Protein AF-A0A4Y1Z844-F1 (afdb_monomer_lite)

Radius of gyration: 18.93 Å; chains: 1; bounding box: 71×26×39 Å

Structure (mmCIF, N/CA/C/O backbone):
data_AF-A0A4Y1Z844-F1
#
_entry.id   AF-A0A4Y1Z844-F1
#
loop_
_atom_site.group_PDB
_atom_site.id
_atom_site.type_symbol
_atom_site.label_atom_id
_atom_site.label_alt_id
_atom_site.label_comp_id
_atom_site.label_asym_id
_atom_site.label_entity_id
_atom_site.label_seq_id
_atom_site.pdbx_PDB_ins_code
_atom_site.Cartn_x
_atom_site.Cartn_y
_atom_site.Cartn_z
_atom_site.occupancy
_atom_site.B_iso_or_equiv
_atom_site.auth_seq_id
_atom_site.auth_comp_id
_atom_site.auth_asym_id
_atom_site.auth_atom_id
_atom_site.pdbx_PDB_model_num
ATOM 1 N N . MET A 1 1 ? 3.317 -12.625 -13.456 1.00 62.66 1 MET A N 1
ATOM 2 C CA . MET A 1 1 ? 3.208 -11.157 -13.474 1.00 62.66 1 MET A CA 1
ATOM 3 C C . MET A 1 1 ? 4.578 -10.566 -13.720 1.00 62.66 1 MET A C 1
ATOM 5 O O . MET A 1 1 ? 5.515 -10.931 -13.011 1.00 62.66 1 MET A O 1
ATOM 9 N N . GLN A 1 2 ? 4.695 -9.729 -14.746 1.00 80.69 2 GLN A N 1
ATOM 10 C CA . GLN A 1 2 ? 5.895 -8.925 -15.010 1.00 80.69 2 GLN A CA 1
ATOM 11 C C . GLN A 1 2 ? 5.972 -7.759 -14.013 1.00 80.69 2 GLN A C 1
ATOM 13 O O . GLN A 1 2 ? 4.944 -7.346 -13.483 1.00 80.69 2 GLN A O 1
ATOM 18 N N . GLN A 1 3 ? 7.158 -7.201 -13.748 1.00 80.75 3 GLN A N 1
ATOM 19 C CA . GLN A 1 3 ? 7.284 -6.105 -12.771 1.00 80.75 3 GLN A CA 1
ATOM 20 C C . GLN A 1 3 ? 6.468 -4.860 -13.141 1.00 80.75 3 GLN A C 1
ATOM 22 O O . GLN A 1 3 ? 5.859 -4.266 -12.257 1.00 80.75 3 GLN A O 1
ATOM 27 N N . ALA A 1 4 ? 6.364 -4.537 -14.433 1.00 84.19 4 ALA A N 1
ATOM 28 C CA . ALA A 1 4 ? 5.509 -3.451 -14.913 1.00 84.19 4 ALA A CA 1
ATOM 29 C C . ALA A 1 4 ? 4.020 -3.683 -14.585 1.00 84.19 4 ALA A C 1
ATOM 31 O O . ALA A 1 4 ? 3.325 -2.767 -14.162 1.00 84.19 4 ALA A O 1
ATOM 32 N N . GLU A 1 5 ? 3.540 -4.928 -14.693 1.00 86.56 5 GLU A N 1
ATOM 33 C CA . GLU A 1 5 ? 2.156 -5.279 -14.339 1.00 86.56 5 GLU A CA 1
ATOM 34 C C . GLU A 1 5 ? 1.907 -5.126 -12.833 1.00 86.56 5 GLU A C 1
ATOM 36 O O . GLU A 1 5 ? 0.827 -4.702 -12.426 1.00 86.56 5 GLU A O 1
ATOM 41 N N . ILE A 1 6 ? 2.903 -5.456 -12.001 1.00 88.00 6 ILE A N 1
ATOM 42 C CA . ILE A 1 6 ? 2.816 -5.290 -10.544 1.00 88.00 6 ILE A CA 1
ATOM 43 C C . ILE A 1 6 ? 2.766 -3.803 -10.189 1.00 88.00 6 ILE A C 1
ATOM 45 O O . ILE A 1 6 ? 1.938 -3.407 -9.371 1.00 88.00 6 ILE A O 1
ATOM 49 N N . HIS A 1 7 ? 3.617 -2.988 -10.814 1.00 89.81 7 HIS A N 1
ATOM 50 C CA . HIS A 1 7 ? 3.616 -1.541 -10.634 1.00 89.81 7 HIS A CA 1
ATOM 51 C C . HIS A 1 7 ? 2.241 -0.938 -10.966 1.00 89.81 7 HIS A C 1
ATOM 53 O O . HIS A 1 7 ? 1.623 -0.296 -10.115 1.00 89.81 7 HIS A O 1
ATOM 59 N N . ASP A 1 8 ? 1.712 -1.229 -12.158 1.00 89.12 8 ASP A N 1
ATOM 60 C CA . ASP A 1 8 ? 0.412 -0.720 -12.605 1.00 89.12 8 ASP A CA 1
ATOM 61 C C . ASP A 1 8 ? -0.737 -1.187 -11.706 1.00 89.12 8 ASP A C 1
ATOM 63 O O . ASP A 1 8 ? -1.659 -0.421 -11.410 1.00 89.12 8 ASP A O 1
ATOM 67 N N . PHE A 1 9 ? -0.691 -2.445 -11.260 1.00 90.50 9 PHE A N 1
ATOM 68 C CA . PHE A 1 9 ? -1.668 -2.987 -10.324 1.00 90.50 9 PHE A CA 1
ATOM 69 C C . PHE A 1 9 ? -1.650 -2.228 -8.994 1.00 90.50 9 PHE A C 1
ATOM 71 O O . PHE A 1 9 ? -2.702 -1.777 -8.543 1.00 90.50 9 PHE A O 1
ATOM 78 N N . LEU A 1 10 ? -0.472 -2.053 -8.386 1.00 90.31 10 LEU A N 1
ATOM 79 C CA . LEU A 1 10 ? -0.334 -1.355 -7.108 1.00 90.31 10 LEU A CA 1
ATOM 80 C C . LEU A 1 10 ? -0.782 0.101 -7.227 1.00 90.31 10 LEU A C 1
ATOM 82 O O . LEU A 1 10 ? -1.562 0.565 -6.397 1.00 90.31 10 LEU A O 1
ATOM 86 N N . ASN A 1 11 ? -0.369 0.797 -8.286 1.00 90.88 11 ASN A N 1
ATOM 87 C CA . ASN A 1 11 ? -0.744 2.188 -8.516 1.00 90.88 11 ASN A CA 1
ATOM 88 C C . ASN A 1 11 ? -2.277 2.347 -8.618 1.00 90.88 11 ASN A C 1
ATOM 90 O O . ASN A 1 11 ? -2.880 3.150 -7.899 1.00 90.88 11 ASN A O 1
ATOM 94 N N . ARG A 1 12 ? -2.947 1.495 -9.409 1.00 89.75 12 ARG A N 1
ATOM 95 C CA . ARG A 1 12 ? -4.420 1.480 -9.514 1.00 89.75 12 ARG A CA 1
ATOM 96 C C . ARG A 1 12 ? -5.096 1.126 -8.195 1.00 89.75 12 ARG A C 1
ATOM 98 O O . ARG A 1 12 ? -6.081 1.759 -7.822 1.00 89.75 12 ARG A O 1
ATOM 105 N N . PHE A 1 13 ? -4.577 0.126 -7.493 1.00 89.88 13 PHE A N 1
ATOM 106 C CA . PHE A 1 13 ? -5.145 -0.348 -6.241 1.00 89.88 13 PHE A CA 1
ATOM 107 C C . PHE A 1 13 ? -5.114 0.734 -5.156 1.00 89.88 13 PHE A C 1
ATOM 109 O O . PHE A 1 13 ? -6.154 1.036 -4.565 1.00 89.88 13 PHE A O 1
ATOM 116 N N . PHE A 1 14 ? -3.965 1.381 -4.948 1.00 91.06 14 PHE A N 1
ATOM 117 C CA . PHE A 1 14 ? -3.833 2.462 -3.971 1.00 91.06 14 PHE A CA 1
ATOM 118 C C . PHE A 1 14 ? -4.612 3.715 -4.375 1.00 91.06 14 PHE A C 1
ATOM 120 O O . PHE A 1 14 ? -5.279 4.295 -3.520 1.00 91.06 14 PHE A O 1
ATOM 127 N N . SER A 1 15 ? -4.630 4.061 -5.667 1.00 88.94 15 SER A N 1
ATOM 128 C CA . SER A 1 15 ? -5.468 5.153 -6.185 1.00 88.94 15 SER A CA 1
ATOM 129 C C . SER A 1 15 ? -6.958 4.908 -5.921 1.00 88.94 15 SER A C 1
ATOM 131 O O . SER A 1 15 ? -7.674 5.810 -5.498 1.00 88.94 15 SER A O 1
ATOM 133 N N . SER A 1 16 ? -7.436 3.675 -6.131 1.00 88.06 16 SER A N 1
ATOM 134 C CA . SER A 1 16 ? -8.838 3.303 -5.878 1.00 88.06 16 SER A CA 1
ATOM 135 C C . SER A 1 16 ? -9.191 3.199 -4.393 1.00 88.06 16 SER A C 1
ATOM 137 O O . SER A 1 16 ? -10.349 3.364 -4.028 1.00 88.06 16 SER A O 1
ATOM 139 N N . SER A 1 17 ? -8.193 2.947 -3.543 1.00 86.12 17 SER A N 1
ATOM 140 C CA . SER A 1 17 ? -8.343 2.844 -2.086 1.00 86.12 17 SER A CA 1
ATOM 141 C C . SER A 1 17 ? -8.228 4.203 -1.383 1.00 86.12 17 SER A C 1
ATOM 143 O O . SER A 1 17 ? -8.034 4.241 -0.165 1.00 86.12 17 SER A O 1
ATOM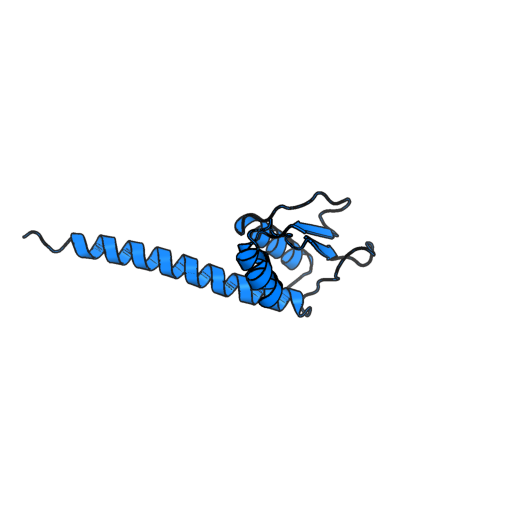 145 N N . GLU A 1 18 ? -8.277 5.302 -2.145 1.00 86.81 18 GLU A N 1
ATOM 146 C CA . GLU A 1 18 ? -8.140 6.682 -1.658 1.00 86.81 18 GLU A CA 1
ATOM 147 C C . GLU A 1 18 ? -6.843 6.911 -0.858 1.00 86.81 18 GLU A C 1
ATOM 149 O O . GLU A 1 18 ? -6.785 7.741 0.047 1.00 86.81 18 GLU A O 1
ATOM 154 N N . CYS A 1 19 ? -5.790 6.148 -1.165 1.00 90.56 19 CYS A N 1
ATOM 155 C CA . CYS A 1 19 ? -4.483 6.334 -0.545 1.00 90.56 19 CYS A CA 1
ATOM 156 C C . CYS A 1 19 ? -3.731 7.486 -1.218 1.00 90.56 19 CYS A C 1
ATOM 158 O O . CYS A 1 19 ? -3.866 7.727 -2.418 1.00 90.56 19 CYS A O 1
ATOM 160 N N . GLU A 1 20 ? -2.905 8.184 -0.444 1.00 91.62 20 GLU A N 1
ATOM 161 C CA . GLU A 1 20 ? -2.136 9.324 -0.937 1.00 91.62 20 GLU A CA 1
ATOM 162 C C . GLU A 1 20 ? -0.831 8.822 -1.572 1.00 91.62 20 GLU A C 1
ATOM 164 O O . GLU A 1 20 ? 0.053 8.298 -0.889 1.00 91.62 20 GLU A O 1
ATOM 169 N N . LEU A 1 21 ? -0.715 8.961 -2.893 1.00 91.56 21 LEU A N 1
ATOM 170 C CA . LEU A 1 21 ? 0.520 8.689 -3.628 1.00 91.56 21 LEU A CA 1
ATOM 171 C C . LEU A 1 21 ? 1.495 9.853 -3.414 1.00 91.56 21 LEU A C 1
ATOM 173 O O . LEU A 1 21 ? 1.188 10.999 -3.742 1.00 91.56 21 LEU A O 1
ATOM 177 N N . LEU A 1 22 ? 2.664 9.563 -2.848 1.00 91.00 22 LEU A N 1
ATOM 178 C CA . LEU A 1 22 ? 3.696 10.558 -2.579 1.00 91.00 22 LEU A CA 1
ATOM 179 C C . LEU A 1 22 ? 4.645 10.679 -3.780 1.00 91.00 22 LEU A C 1
ATOM 181 O O . LEU A 1 22 ? 4.989 9.661 -4.382 1.00 91.00 22 LEU A O 1
ATOM 185 N N . PRO A 1 23 ? 5.122 11.896 -4.104 1.00 86.00 23 PRO A N 1
ATOM 186 C CA . PRO A 1 23 ? 6.051 12.092 -5.207 1.00 86.00 23 PRO A CA 1
ATOM 187 C C . PRO A 1 23 ? 7.381 11.380 -4.934 1.00 86.00 23 PRO A C 1
ATOM 189 O O . PRO A 1 23 ? 7.944 11.469 -3.838 1.00 86.00 23 PRO A O 1
ATOM 192 N N . VAL A 1 24 ? 7.886 10.699 -5.958 1.00 86.38 24 VAL A N 1
ATOM 193 C CA . VAL A 1 24 ? 9.173 9.993 -5.979 1.00 86.38 24 VAL A CA 1
ATOM 194 C C . VAL A 1 24 ? 10.008 10.474 -7.163 1.00 86.38 24 VAL A C 1
ATOM 196 O O . VAL A 1 24 ? 9.476 11.075 -8.095 1.00 86.38 24 VAL A O 1
ATOM 199 N N . ALA A 1 25 ? 11.320 10.237 -7.117 1.00 78.56 25 ALA A N 1
ATOM 200 C CA . ALA A 1 25 ? 12.224 10.646 -8.192 1.00 78.56 25 ALA A CA 1
ATOM 201 C C . ALA A 1 25 ? 11.957 9.880 -9.501 1.00 78.56 25 ALA A C 1
ATOM 203 O O . ALA A 1 25 ? 11.947 10.489 -10.566 1.00 78.56 25 ALA A O 1
ATOM 204 N N . ASP A 1 26 ? 11.680 8.576 -9.401 1.00 82.94 26 ASP A N 1
ATOM 205 C CA . ASP A 1 26 ? 11.451 7.682 -10.537 1.00 82.94 26 ASP A CA 1
ATOM 206 C C . ASP A 1 26 ? 10.200 6.819 -10.294 1.00 82.94 26 ASP A C 1
ATOM 208 O O . ASP A 1 26 ? 10.286 5.748 -9.696 1.00 82.94 26 ASP A O 1
ATOM 212 N N . ASP A 1 27 ? 9.036 7.268 -10.776 1.00 80.38 27 ASP A N 1
ATOM 213 C CA . ASP A 1 27 ? 7.739 6.579 -10.595 1.00 80.38 27 ASP A CA 1
ATOM 214 C C . ASP A 1 27 ? 7.734 5.152 -11.171 1.00 80.38 27 ASP A C 1
ATOM 216 O O . ASP A 1 27 ? 7.120 4.249 -10.624 1.00 80.38 27 ASP A O 1
ATOM 220 N N . HIS A 1 28 ? 8.496 4.901 -12.239 1.00 81.69 28 HIS A N 1
ATOM 221 C CA . HIS A 1 28 ? 8.597 3.563 -12.830 1.00 81.69 28 HIS A CA 1
ATOM 222 C C . HIS A 1 28 ? 9.377 2.558 -11.971 1.00 81.69 28 HIS A C 1
ATOM 224 O O . HIS A 1 28 ? 9.125 1.355 -12.052 1.00 81.69 28 HIS A O 1
ATOM 230 N N . ASP A 1 29 ? 10.325 3.040 -11.167 1.00 86.12 29 ASP A N 1
ATOM 231 C CA . ASP A 1 29 ? 11.240 2.201 -10.391 1.00 86.12 29 ASP A CA 1
ATOM 232 C C . ASP A 1 29 ? 10.895 2.192 -8.893 1.00 86.12 29 ASP A C 1
ATOM 234 O O . ASP A 1 29 ? 11.299 1.269 -8.175 1.00 86.12 29 ASP A O 1
ATOM 238 N N . GLN A 1 30 ? 10.127 3.178 -8.418 1.00 89.62 30 GLN A N 1
ATOM 239 C CA . GLN A 1 30 ? 9.707 3.339 -7.030 1.00 89.62 30 GLN A CA 1
ATOM 240 C C . GLN A 1 30 ? 8.244 3.776 -6.941 1.00 89.62 30 GLN A C 1
ATOM 242 O O . GLN A 1 30 ? 7.779 4.590 -7.722 1.00 89.62 30 GLN A O 1
ATOM 247 N N . LEU A 1 31 ? 7.534 3.294 -5.923 1.00 91.00 31 LEU A N 1
ATOM 248 C CA . LEU A 1 31 ? 6.187 3.744 -5.591 1.00 91.00 31 LEU A CA 1
ATOM 249 C C . LEU A 1 31 ? 6.105 4.019 -4.094 1.00 91.00 31 LEU A C 1
ATOM 251 O O . LEU A 1 31 ? 6.303 3.119 -3.274 1.00 91.00 31 LEU A O 1
ATOM 255 N N . LYS A 1 32 ? 5.774 5.258 -3.730 1.00 93.12 32 LYS A N 1
ATOM 256 C CA . LYS A 1 32 ? 5.628 5.670 -2.335 1.00 93.12 32 LYS A CA 1
ATOM 257 C C . LYS A 1 32 ? 4.184 6.043 -2.056 1.00 93.12 32 LYS A C 1
ATOM 259 O O . LYS A 1 32 ? 3.618 6.903 -2.719 1.00 93.12 32 LYS A O 1
ATOM 264 N N . VAL A 1 33 ? 3.584 5.395 -1.066 1.00 93.50 33 VAL A N 1
ATOM 265 C CA . VAL A 1 33 ? 2.160 5.547 -0.761 1.00 93.50 33 VAL A CA 1
ATOM 266 C C . VAL A 1 33 ? 1.970 5.726 0.731 1.00 93.50 33 VAL A C 1
ATOM 268 O O . VAL A 1 33 ? 2.440 4.917 1.531 1.00 93.50 33 VAL A O 1
ATOM 271 N N . LYS A 1 34 ? 1.238 6.763 1.114 1.00 93.00 34 LYS A N 1
ATOM 272 C CA . LYS A 1 34 ? 0.732 6.934 2.468 1.00 93.00 34 LYS A CA 1
ATOM 273 C C . LYS A 1 34 ? -0.648 6.293 2.567 1.00 93.00 34 LYS A C 1
ATOM 275 O O . LYS A 1 34 ? -1.574 6.635 1.830 1.00 93.00 34 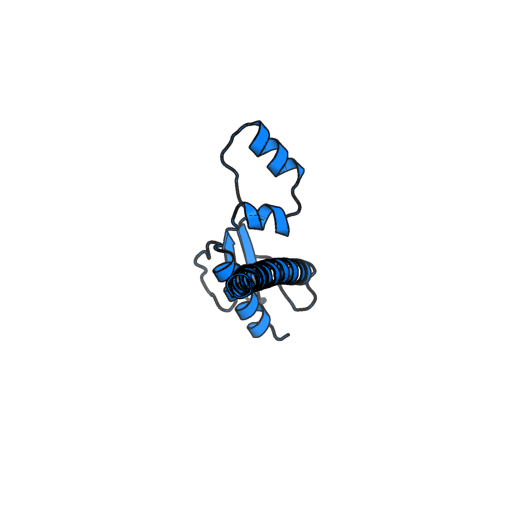LYS A O 1
ATOM 280 N N . LEU A 1 35 ? -0.758 5.313 3.459 1.00 91.69 35 LEU A N 1
ATOM 281 C CA . LEU A 1 35 ? -1.991 4.561 3.648 1.00 91.69 35 LEU A CA 1
ATOM 282 C C . LEU A 1 35 ? -3.050 5.407 4.355 1.00 91.69 35 LEU A C 1
ATOM 284 O O . LEU A 1 35 ? -2.742 6.286 5.153 1.00 91.69 35 LEU A O 1
ATOM 288 N N . THR A 1 36 ? -4.317 5.089 4.116 1.00 90.44 36 THR A N 1
ATOM 289 C CA . THR A 1 36 ? -5.428 5.609 4.921 1.00 90.44 36 THR A CA 1
ATOM 290 C C . THR A 1 36 ? -5.583 4.808 6.216 1.00 90.44 36 THR A C 1
ATOM 292 O O . THR A 1 36 ? -5.094 3.683 6.329 1.00 90.44 36 THR A O 1
ATOM 295 N N . LYS A 1 37 ? -6.336 5.334 7.195 1.00 87.75 37 LYS A N 1
ATOM 296 C CA . LYS A 1 37 ? -6.674 4.610 8.440 1.00 87.75 37 LYS A CA 1
ATOM 297 C C . LYS A 1 37 ? -7.274 3.225 8.170 1.00 87.75 37 LYS A C 1
ATOM 299 O O . LYS A 1 37 ? -6.921 2.259 8.842 1.00 87.75 37 LYS A O 1
ATOM 304 N N . ALA A 1 38 ? -8.188 3.122 7.204 1.00 85.62 38 ALA A N 1
ATOM 305 C CA . ALA A 1 38 ? -8.822 1.852 6.856 1.00 85.62 38 ALA A CA 1
ATOM 306 C C . ALA A 1 38 ? -7.811 0.867 6.258 1.00 85.62 38 ALA A C 1
ATOM 308 O O . ALA A 1 38 ? -7.812 -0.315 6.604 1.00 85.62 38 ALA A O 1
ATOM 309 N N . MET A 1 39 ? -6.923 1.368 5.399 1.00 87.19 39 MET A N 1
ATOM 310 C CA . MET A 1 39 ? -5.974 0.530 4.689 1.00 87.19 39 MET A CA 1
ATOM 311 C C . MET A 1 39 ? -4.804 0.072 5.559 1.00 87.19 39 MET A C 1
ATOM 313 O O . MET A 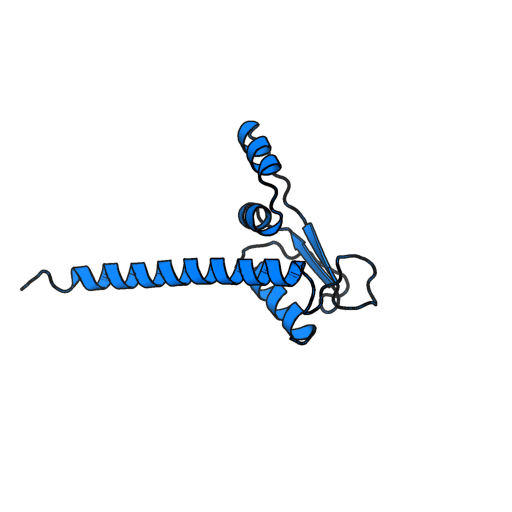1 39 ? -4.395 -1.084 5.489 1.00 87.19 39 MET A O 1
ATOM 317 N N . ASP A 1 40 ? -4.317 0.942 6.441 1.00 89.00 40 ASP A N 1
ATOM 318 C CA . ASP A 1 40 ? -3.305 0.600 7.438 1.00 89.00 40 ASP A CA 1
ATOM 319 C C . ASP A 1 40 ? -3.805 -0.507 8.380 1.00 89.00 40 ASP A C 1
ATOM 321 O O . ASP A 1 40 ? -3.122 -1.514 8.567 1.00 89.00 40 ASP A O 1
ATOM 325 N N . LYS A 1 41 ? -5.047 -0.398 8.880 1.00 86.12 41 LYS A N 1
ATOM 326 C CA . LYS A 1 41 ? -5.685 -1.450 9.693 1.00 86.12 41 LYS A CA 1
ATOM 327 C C . LYS A 1 41 ? -5.699 -2.808 8.995 1.00 86.12 41 LYS A C 1
ATOM 329 O O . LYS A 1 41 ? -5.509 -3.829 9.654 1.00 86.12 41 LYS A O 1
ATOM 334 N N . LEU A 1 42 ? -5.938 -2.810 7.687 1.00 84.50 42 LEU A N 1
ATOM 335 C CA . LEU A 1 42 ? -6.097 -4.021 6.894 1.00 84.50 42 LEU A CA 1
ATOM 336 C C . LEU A 1 42 ? -4.751 -4.640 6.491 1.00 84.50 42 LEU A C 1
ATOM 338 O O . LEU A 1 42 ? -4.597 -5.855 6.575 1.00 84.50 42 LEU A O 1
ATOM 342 N N . LEU A 1 43 ? -3.778 -3.825 6.073 1.00 85.62 43 LEU A N 1
ATOM 343 C CA . LEU A 1 43 ? -2.485 -4.299 5.567 1.00 85.62 43 LEU A CA 1
ATOM 344 C C . LEU A 1 43 ? -1.427 -4.488 6.657 1.00 85.62 43 LEU A C 1
ATOM 346 O O . LEU A 1 43 ? -0.599 -5.394 6.564 1.00 85.62 43 LEU A O 1
ATOM 350 N N . MET A 1 44 ? -1.405 -3.624 7.674 1.00 85.50 44 MET A N 1
ATOM 351 C CA . MET A 1 44 ? -0.316 -3.607 8.654 1.00 85.50 44 MET A CA 1
ATOM 352 C C . MET A 1 44 ? -0.537 -4.577 9.813 1.00 85.50 44 MET A C 1
ATOM 354 O O . MET A 1 44 ? 0.404 -4.810 10.569 1.00 85.50 44 MET A O 1
ATOM 358 N N . ASN A 1 45 ? -1.740 -5.155 9.956 1.00 80.56 45 ASN A N 1
ATOM 359 C CA . ASN A 1 45 ? -2.095 -6.077 11.042 1.00 80.56 45 ASN A CA 1
ATOM 360 C C . ASN A 1 45 ? -1.631 -5.558 12.418 1.00 80.56 45 ASN A C 1
ATOM 362 O O . ASN A 1 45 ? -1.015 -6.284 13.198 1.00 80.56 45 ASN A O 1
ATOM 366 N N . ARG A 1 46 ? -1.907 -4.278 12.718 1.00 85.50 46 ARG A N 1
ATOM 367 C CA . ARG A 1 46 ? -1.545 -3.612 13.986 1.00 85.50 46 ARG A CA 1
ATOM 368 C C . ARG A 1 46 ? -2.760 -3.443 14.916 1.00 85.50 46 ARG A C 1
ATOM 370 O O . ARG A 1 46 ? -3.124 -2.308 15.221 1.00 85.50 46 ARG A O 1
ATOM 377 N N . PRO A 1 47 ? -3.415 -4.518 15.393 1.00 84.31 47 PRO A N 1
ATOM 378 C CA . PRO A 1 47 ? -4.666 -4.399 16.148 1.00 84.31 47 PRO A CA 1
ATOM 379 C C . PRO A 1 47 ? -4.495 -3.607 17.453 1.00 84.31 47 PRO A C 1
ATOM 381 O O . PRO A 1 47 ? -5.352 -2.799 17.802 1.00 84.31 47 PRO A O 1
ATOM 384 N N . PHE A 1 48 ? -3.361 -3.778 18.140 1.00 87.19 48 PHE A N 1
ATOM 385 C CA . PHE A 1 48 ? -3.095 -3.117 19.419 1.00 87.19 48 PHE A CA 1
ATOM 386 C C . PHE A 1 48 ? -2.868 -1.606 19.288 1.00 87.19 48 PHE A C 1
ATOM 388 O O . PHE A 1 48 ? -3.342 -0.853 20.132 1.00 87.19 48 PHE A O 1
ATOM 395 N N . TYR A 1 49 ? -2.196 -1.152 18.221 1.00 87.88 49 TYR A N 1
ATOM 396 C CA . TYR A 1 49 ? -1.977 0.278 17.968 1.00 87.88 49 TYR A CA 1
ATOM 397 C C . TYR A 1 49 ? -3.308 1.006 17.790 1.00 87.88 49 TYR A C 1
ATOM 399 O O . TYR A 1 49 ? -3.578 2.006 18.449 1.00 87.88 49 TYR A O 1
ATOM 407 N N . TRP A 1 50 ? -4.169 0.449 16.940 1.00 86.69 50 TRP A N 1
ATOM 408 C CA . TRP A 1 50 ? -5.465 1.040 16.647 1.00 86.69 50 TRP A CA 1
ATOM 409 C C . TRP A 1 50 ? -6.387 1.047 17.861 1.00 86.69 50 TRP A C 1
ATOM 411 O O . TRP A 1 50 ? -7.029 2.064 18.108 1.00 86.69 50 TRP A O 1
ATOM 421 N N . HIS A 1 51 ? -6.398 -0.035 18.646 1.00 87.75 51 HIS A N 1
ATOM 422 C CA . HIS A 1 51 ? -7.164 -0.085 19.889 1.00 87.75 51 HIS A CA 1
ATOM 423 C C . HIS A 1 51 ? -6.711 0.997 20.879 1.00 87.75 51 HIS A C 1
ATOM 425 O O . HIS A 1 51 ? -7.538 1.713 21.437 1.00 87.75 51 HIS A O 1
ATOM 431 N N . TYR A 1 52 ? -5.397 1.162 21.042 1.00 90.31 52 TYR A N 1
ATOM 432 C CA . TYR A 1 52 ? -4.832 2.163 21.941 1.00 90.31 52 TYR A CA 1
ATOM 433 C C . TYR A 1 52 ? -5.133 3.598 21.488 1.00 90.31 52 TYR A C 1
ATOM 435 O O . TYR A 1 52 ? -5.628 4.387 22.288 1.00 90.31 52 TYR A O 1
ATOM 443 N N . ILE A 1 53 ? -4.898 3.933 20.211 1.00 89.62 53 ILE A N 1
ATOM 444 C CA . ILE A 1 53 ? -5.170 5.274 19.662 1.00 89.62 53 ILE A CA 1
ATOM 445 C C . ILE A 1 53 ? -6.651 5.650 19.798 1.00 89.62 53 ILE A C 1
ATOM 447 O O . ILE A 1 53 ? -6.971 6.784 20.151 1.00 89.62 53 ILE A O 1
ATOM 451 N N . GLU A 1 54 ? -7.556 4.699 19.561 1.00 88.00 54 GLU A N 1
ATOM 452 C CA . GLU A 1 54 ? -8.999 4.920 19.701 1.00 88.00 54 GLU A CA 1
ATOM 453 C C . GLU A 1 54 ? -9.414 5.123 21.158 1.00 88.00 54 GLU A C 1
ATOM 455 O O . GLU A 1 54 ? -10.297 5.934 21.427 1.00 88.00 54 GLU A O 1
ATOM 460 N N . GLN A 1 55 ? -8.743 4.454 22.097 1.00 90.56 55 GLN A N 1
ATOM 461 C CA . GLN A 1 55 ? -8.988 4.629 23.525 1.00 90.56 55 GLN A CA 1
ATOM 462 C C . GLN A 1 55 ? -8.529 6.003 24.035 1.00 90.56 55 GLN A C 1
ATOM 464 O O . GLN A 1 55 ? -9.197 6.591 24.884 1.00 90.56 55 GLN A O 1
ATOM 469 N N . ILE A 1 56 ? -7.403 6.518 23.536 1.00 92.56 56 ILE A N 1
ATOM 470 C CA . ILE A 1 56 ? -6.870 7.825 23.954 1.00 92.56 56 ILE A CA 1
ATOM 471 C C . ILE A 1 56 ? -7.441 9.002 23.147 1.00 92.56 56 ILE A C 1
ATOM 473 O O . ILE A 1 56 ? -7.224 10.151 23.522 1.00 92.56 56 ILE A O 1
ATOM 477 N N . GLY A 1 57 ? -8.149 8.735 22.044 1.00 87.12 57 GLY A N 1
ATOM 478 C CA . GLY A 1 57 ? -8.720 9.765 21.170 1.00 87.12 57 GLY A CA 1
ATOM 479 C C . GLY A 1 57 ? -7.676 10.615 20.437 1.00 87.12 57 GLY A C 1
ATOM 480 O O . GLY A 1 57 ? -7.957 11.760 20.092 1.00 87.12 57 GLY A O 1
ATOM 481 N N . ALA A 1 58 ? -6.468 10.085 20.230 1.00 87.19 58 ALA A N 1
ATOM 482 C CA . ALA A 1 58 ? -5.388 10.789 19.544 1.00 87.19 58 ALA A CA 1
ATOM 483 C C . ALA A 1 58 ? -5.527 10.702 18.016 1.00 87.19 58 ALA A C 1
ATOM 485 O O . ALA A 1 58 ? -6.228 9.840 17.479 1.00 87.19 58 ALA A O 1
ATOM 486 N N . GLU A 1 59 ? -4.821 11.585 17.310 1.00 85.06 59 GLU A N 1
ATOM 487 C CA . GLU A 1 59 ? -4.734 11.530 15.855 1.00 85.06 59 GLU A CA 1
ATOM 488 C C . GLU A 1 59 ? -3.881 10.320 15.427 1.00 85.06 59 GLU A C 1
ATOM 490 O O . GLU A 1 59 ? -2.754 10.161 15.903 1.00 85.06 59 GLU A O 1
ATOM 495 N N . PRO A 1 60 ? -4.412 9.419 14.582 1.00 85.00 60 PRO A N 1
ATOM 496 C CA . PRO A 1 60 ? -3.689 8.225 14.181 1.00 85.00 60 PRO A CA 1
ATOM 497 C C . PRO A 1 60 ? -2.585 8.536 13.173 1.00 85.00 60 PRO A C 1
ATOM 499 O O . PRO A 1 60 ? -2.802 9.221 12.176 1.00 85.00 60 PRO A O 1
ATOM 502 N N . GLU A 1 61 ? -1.428 7.922 13.379 1.00 87.25 61 GLU A N 1
ATOM 503 C CA . GLU A 1 61 ? -0.312 7.943 12.443 1.00 87.25 61 GLU A CA 1
ATOM 504 C C . GLU A 1 61 ? -0.409 6.735 11.503 1.00 87.25 61 GLU A C 1
ATOM 506 O O . GLU A 1 61 ? -0.289 5.577 11.909 1.00 87.25 61 GLU A O 1
ATOM 511 N N . THR A 1 62 ? -0.665 7.009 10.227 1.00 88.62 62 THR A N 1
ATOM 512 C CA . THR A 1 62 ? -0.757 5.995 9.171 1.00 88.62 62 THR A CA 1
ATOM 513 C C . THR A 1 62 ? 0.620 5.644 8.621 1.00 88.62 62 THR A C 1
ATOM 515 O O . THR A 1 62 ? 1.437 6.540 8.395 1.00 88.62 62 THR A O 1
ATOM 518 N N . ALA A 1 63 ? 0.869 4.370 8.313 1.00 88.94 63 ALA A N 1
ATOM 519 C CA . ALA A 1 63 ? 2.132 3.967 7.712 1.00 88.94 63 ALA A CA 1
ATOM 520 C C . ALA A 1 63 ? 2.302 4.505 6.280 1.00 88.94 63 ALA A C 1
ATOM 522 O O . ALA A 1 63 ? 1.366 4.550 5.476 1.00 88.94 63 ALA A O 1
ATOM 523 N N . VAL A 1 64 ? 3.546 4.860 5.953 1.00 91.50 64 VAL A N 1
ATOM 524 C CA . VAL A 1 64 ? 3.990 5.135 4.584 1.00 91.50 64 VAL A CA 1
ATOM 525 C C . VAL A 1 64 ? 4.730 3.906 4.078 1.00 91.50 64 VAL A C 1
ATOM 527 O O . VAL A 1 64 ? 5.726 3.488 4.670 1.00 91.50 64 VAL A O 1
ATOM 530 N N . LEU A 1 65 ? 4.241 3.323 2.989 1.00 91.00 65 LEU A N 1
ATOM 531 C CA . LEU A 1 65 ? 4.899 2.226 2.296 1.00 91.00 65 LEU A CA 1
ATOM 532 C C . LEU A 1 65 ? 5.749 2.784 1.160 1.00 91.00 65 LEU A C 1
ATOM 534 O O . LEU A 1 65 ? 5.326 3.678 0.429 1.00 91.00 65 LEU A O 1
ATOM 538 N N . ASN A 1 66 ? 6.959 2.255 1.031 1.00 92.38 66 ASN A N 1
ATOM 539 C CA . ASN A 1 66 ? 7.859 2.575 -0.064 1.00 92.38 66 ASN A CA 1
ATOM 540 C C . ASN A 1 66 ? 8.249 1.274 -0.757 1.00 92.38 66 ASN A C 1
ATOM 542 O O . ASN A 1 66 ? 8.850 0.402 -0.127 1.00 92.38 66 ASN A O 1
ATOM 546 N N . PHE A 1 67 ? 7.887 1.148 -2.025 1.00 91.25 67 PHE A N 1
ATOM 547 C CA . PHE A 1 67 ? 8.132 -0.027 -2.843 1.00 91.25 67 PHE A CA 1
ATOM 548 C C . PHE A 1 67 ? 9.152 0.300 -3.916 1.00 91.25 67 PHE A C 1
ATOM 550 O O . PHE A 1 67 ? 9.069 1.353 -4.540 1.00 91.25 67 PHE A O 1
ATOM 557 N N . ARG A 1 68 ? 10.076 -0.624 -4.165 1.00 90.75 68 ARG A N 1
ATOM 558 C CA . ARG A 1 68 ? 11.014 -0.542 -5.285 1.00 90.75 68 ARG A CA 1
ATOM 559 C C . ARG A 1 68 ? 10.838 -1.733 -6.220 1.00 90.75 68 ARG A C 1
ATOM 561 O O . ARG A 1 68 ? 10.691 -2.870 -5.765 1.00 90.75 68 ARG A O 1
ATOM 568 N N . PHE A 1 69 ? 10.862 -1.456 -7.518 1.00 87.94 69 PHE A N 1
ATOM 569 C CA . PHE A 1 69 ? 10.731 -2.443 -8.590 1.00 87.94 69 PHE A CA 1
ATOM 570 C C . PHE A 1 69 ? 12.061 -2.694 -9.293 1.00 87.94 69 PHE A C 1
ATOM 572 O O . PHE A 1 69 ? 12.235 -3.748 -9.890 1.00 87.94 69 PHE A O 1
ATOM 579 N N . SER A 1 70 ? 13.034 -1.794 -9.162 1.00 84.56 70 SER A N 1
ATOM 580 C CA . SER A 1 70 ? 14.381 -1.990 -9.692 1.00 84.56 70 SER A CA 1
ATOM 581 C C . SER A 1 70 ? 15.430 -2.045 -8.576 1.00 84.56 70 SER A C 1
ATOM 583 O O . SER A 1 70 ? 15.230 -1.566 -7.457 1.00 84.56 70 SER A O 1
ATOM 585 N N . ASP A 1 71 ? 16.587 -2.630 -8.888 1.00 82.75 71 ASP A N 1
ATOM 586 C CA . ASP A 1 71 ? 17.768 -2.599 -8.013 1.00 82.75 71 ASP A CA 1
ATOM 587 C C . ASP A 1 71 ? 18.570 -1.296 -8.133 1.00 82.75 71 ASP A C 1
ATOM 589 O O . ASP A 1 71 ? 19.596 -1.127 -7.476 1.00 82.75 71 ASP A O 1
ATOM 593 N N . ARG A 1 72 ? 18.107 -0.354 -8.964 1.00 81.38 72 ARG A N 1
ATOM 594 C CA . ARG A 1 72 ? 18.746 0.959 -9.123 1.00 81.38 72 ARG A CA 1
ATOM 595 C C . ARG A 1 72 ? 18.511 1.847 -7.906 1.00 81.38 72 ARG A C 1
ATOM 597 O O . ARG A 1 72 ? 19.347 2.690 -7.594 1.00 81.38 72 ARG A O 1
ATOM 604 N N . ILE A 1 73 ? 17.396 1.629 -7.211 1.00 81.81 73 ILE A N 1
ATOM 605 C CA . ILE A 1 73 ? 16.989 2.381 -6.028 1.00 81.81 73 ILE A CA 1
ATOM 606 C C . ILE A 1 73 ? 17.234 1.515 -4.795 1.00 81.81 73 ILE A C 1
ATOM 608 O O . ILE A 1 73 ? 16.797 0.370 -4.729 1.00 81.81 73 ILE A O 1
ATOM 612 N N . GLN A 1 74 ? 17.941 2.058 -3.804 1.00 76.50 74 GLN A N 1
ATOM 613 C CA . GLN A 1 74 ? 18.217 1.349 -2.545 1.00 76.50 74 GLN A CA 1
ATOM 614 C C . GLN A 1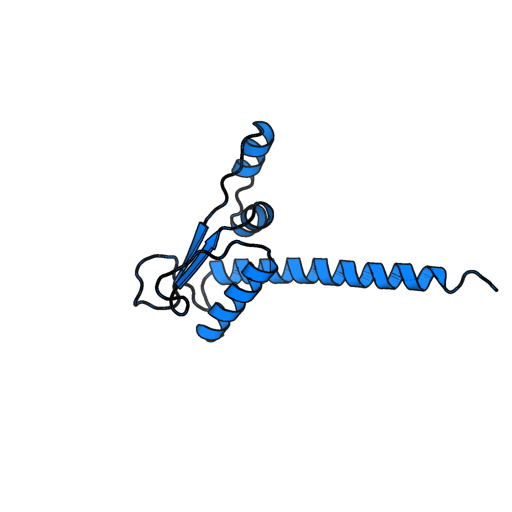 74 ? 17.147 1.604 -1.475 1.00 76.50 74 GLN A C 1
ATOM 616 O O . GLN A 1 74 ? 17.053 0.865 -0.498 1.00 76.50 74 GLN A O 1
ATOM 621 N N . GLU A 1 75 ? 16.324 2.636 -1.659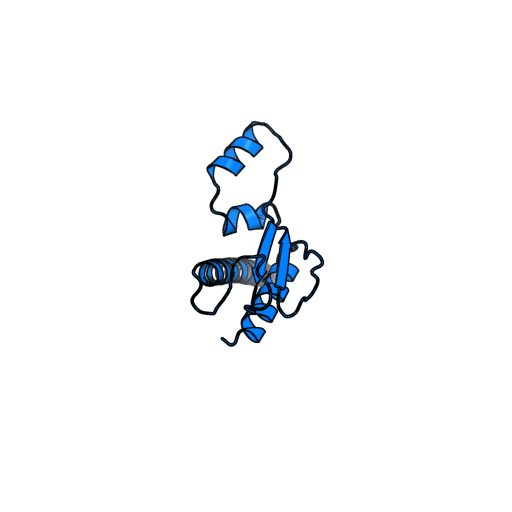 1.00 80.00 75 GLU A N 1
ATOM 622 C CA . GLU A 1 75 ? 15.289 3.027 -0.710 1.00 80.00 75 GLU A CA 1
ATOM 623 C C . GLU A 1 75 ? 13.966 2.303 -0.981 1.00 80.00 75 GLU A C 1
ATOM 625 O O . GLU A 1 75 ? 13.336 2.495 -2.022 1.00 80.00 75 GLU A O 1
ATOM 630 N N . GLY A 1 76 ? 13.512 1.518 -0.003 1.00 84.44 76 GLY A N 1
ATOM 631 C CA . GLY A 1 76 ? 12.207 0.856 -0.024 1.00 84.44 76 GLY A CA 1
ATOM 632 C C . GLY A 1 76 ? 12.275 -0.671 -0.007 1.00 84.44 76 GLY A C 1
ATOM 633 O O . GLY A 1 76 ? 13.334 -1.294 -0.114 1.00 84.44 76 GLY A O 1
ATOM 634 N N . GLU A 1 77 ? 11.104 -1.280 0.151 1.00 88.31 77 GLU A N 1
ATOM 635 C CA . GLU A 1 77 ? 10.908 -2.727 0.118 1.00 88.31 77 GLU A CA 1
ATOM 636 C C . GLU A 1 77 ? 10.886 -3.209 -1.339 1.00 88.31 77 GLU A C 1
ATOM 638 O O . GLU A 1 77 ? 10.115 -2.704 -2.157 1.00 88.31 77 GLU A O 1
ATOM 643 N N . PHE A 1 78 ? 11.735 -4.183 -1.681 1.00 89.44 78 PHE A N 1
ATOM 644 C CA . PHE A 1 78 ? 11.753 -4.745 -3.032 1.00 89.44 78 PHE A CA 1
ATOM 645 C C . PHE A 1 78 ? 10.538 -5.630 -3.265 1.00 89.44 78 PHE A C 1
ATOM 647 O O . PHE A 1 78 ? 10.368 -6.654 -2.598 1.00 89.44 78 PHE A O 1
ATOM 654 N N . ILE A 1 79 ? 9.709 -5.248 -4.236 1.00 88.69 79 ILE A N 1
ATOM 655 C CA . ILE A 1 79 ? 8.538 -6.023 -4.619 1.00 88.69 79 ILE A CA 1
ATOM 656 C C . ILE A 1 79 ? 8.804 -6.781 -5.913 1.00 88.69 79 ILE A C 1
ATOM 658 O O . ILE A 1 79 ? 9.141 -6.235 -6.962 1.00 88.69 79 ILE A O 1
ATOM 662 N N . HIS A 1 80 ? 8.555 -8.081 -5.833 1.00 87.38 80 HIS A N 1
ATOM 663 C CA . HIS A 1 80 ? 8.523 -8.986 -6.964 1.00 87.38 80 HIS A CA 1
ATOM 664 C C . HIS A 1 80 ? 7.309 -9.910 -6.830 1.00 87.38 80 HIS A C 1
ATOM 666 O O . HIS A 1 80 ? 6.637 -9.943 -5.802 1.00 87.38 80 HIS A O 1
ATOM 672 N N . SER A 1 81 ? 7.038 -10.698 -7.864 1.00 83.94 81 SER A N 1
ATOM 673 C CA . SER A 1 81 ? 5.879 -11.600 -7.944 1.00 83.94 81 SER A CA 1
ATOM 674 C C . SER A 1 81 ? 5.762 -12.622 -6.800 1.00 83.94 81 SER A C 1
ATOM 676 O O . SER A 1 81 ? 4.677 -13.142 -6.547 1.00 83.94 81 SER A O 1
ATOM 678 N N . GLY A 1 82 ? 6.868 -12.918 -6.117 1.00 84.62 82 GLY A N 1
ATOM 679 C CA . GLY A 1 82 ? 6.930 -13.847 -4.989 1.00 84.62 82 GLY A CA 1
ATOM 680 C C . GLY A 1 82 ? 7.020 -13.169 -3.624 1.00 84.62 82 GLY A C 1
ATOM 681 O O . GLY A 1 82 ? 7.252 -13.867 -2.640 1.00 84.62 82 GLY A O 1
ATOM 682 N N . SER A 1 83 ? 6.901 -11.837 -3.541 1.00 88.56 83 SER A N 1
ATOM 683 C CA . SER A 1 83 ? 7.017 -11.158 -2.254 1.00 88.56 83 SER A CA 1
ATOM 684 C C . SER A 1 83 ? 5.767 -11.420 -1.396 1.00 88.56 83 SER A C 1
ATOM 686 O O . SER A 1 83 ? 4.638 -11.270 -1.879 1.00 88.56 83 SER A O 1
ATOM 688 N N . PRO A 1 84 ? 5.923 -11.770 -0.103 1.00 88.31 84 PRO A N 1
ATOM 689 C CA . PRO A 1 84 ? 4.786 -11.966 0.800 1.00 88.31 84 PRO A CA 1
ATOM 690 C C . PRO A 1 84 ? 3.901 -10.720 0.910 1.00 88.31 84 PRO A C 1
ATOM 692 O O . PRO A 1 84 ? 2.683 -10.821 1.043 1.00 88.31 84 PRO A O 1
ATOM 695 N N . ARG A 1 85 ? 4.510 -9.532 0.814 1.00 88.25 85 ARG A N 1
ATOM 696 C CA . ARG A 1 85 ? 3.808 -8.248 0.825 1.00 88.25 85 ARG A CA 1
ATOM 697 C C . ARG A 1 85 ? 2.850 -8.102 -0.351 1.00 88.25 85 ARG A C 1
ATOM 699 O O . ARG A 1 85 ? 1.728 -7.645 -0.157 1.00 88.25 85 ARG A O 1
ATOM 706 N N . LEU A 1 86 ? 3.272 -8.494 -1.554 1.00 89.62 86 LEU A N 1
ATOM 707 C CA . LEU A 1 86 ? 2.410 -8.435 -2.729 1.00 89.62 86 LEU A CA 1
ATOM 708 C C . LEU A 1 86 ? 1.205 -9.362 -2.564 1.00 89.62 86 LEU A C 1
ATOM 710 O O . LEU A 1 86 ? 0.088 -8.960 -2.868 1.00 89.62 86 LEU A O 1
ATOM 714 N N . HIS A 1 87 ? 1.416 -10.567 -2.029 1.00 88.62 87 HIS A N 1
ATOM 715 C CA . HIS A 1 87 ? 0.331 -11.520 -1.767 1.00 88.62 87 HIS A CA 1
ATOM 716 C C . HIS A 1 87 ? -0.668 -10.957 -0.752 1.00 88.62 87 HIS A C 1
ATOM 718 O O . HIS A 1 87 ? -1.864 -10.982 -1.009 1.00 88.62 87 HIS A O 1
ATOM 724 N N . GLN A 1 88 ? -0.197 -10.325 0.329 1.00 88.75 88 GLN A N 1
ATOM 725 C CA . GLN A 1 88 ? -1.077 -9.639 1.288 1.00 88.75 88 GLN A CA 1
ATOM 726 C C . GLN A 1 88 ? -1.933 -8.545 0.636 1.00 88.75 88 GLN A C 1
ATOM 728 O O . GLN A 1 88 ? -3.100 -8.379 0.990 1.00 88.75 88 GLN A O 1
ATOM 733 N N . ILE A 1 89 ? -1.358 -7.788 -0.301 1.00 89.62 89 ILE A N 1
ATOM 734 C CA . ILE A 1 89 ? -2.065 -6.727 -1.024 1.00 89.62 89 ILE A CA 1
ATOM 735 C C . ILE A 1 89 ? -3.087 -7.319 -2.004 1.00 89.62 89 ILE A C 1
ATOM 737 O O . ILE A 1 89 ? -4.200 -6.805 -2.110 1.00 89.62 89 ILE A O 1
ATOM 741 N N . LEU A 1 90 ? -2.744 -8.410 -2.688 1.00 88.69 90 LEU A N 1
ATOM 742 C CA . LEU A 1 90 ? -3.668 -9.124 -3.570 1.00 88.69 90 LEU A CA 1
ATOM 743 C C . LEU A 1 90 ? -4.849 -9.698 -2.777 1.00 88.69 90 LEU A C 1
ATOM 745 O O . LEU A 1 90 ? -5.993 -9.391 -3.107 1.00 88.69 90 LEU A O 1
ATOM 749 N N . ASP A 1 91 ? -4.591 -10.398 -1.672 1.00 87.38 91 ASP A N 1
ATOM 750 C CA . ASP A 1 91 ? -5.630 -10.943 -0.787 1.00 87.38 91 ASP A CA 1
ATOM 751 C C . ASP A 1 91 ? -6.530 -9.838 -0.214 1.00 87.38 91 ASP A C 1
ATOM 753 O O . ASP A 1 91 ? -7.746 -9.997 -0.071 1.00 87.38 91 ASP A O 1
ATOM 757 N N . ALA A 1 92 ? -5.936 -8.692 0.130 1.00 84.75 92 ALA A N 1
ATOM 758 C CA . ALA A 1 92 ? -6.675 -7.503 0.524 1.00 84.75 92 ALA A CA 1
ATOM 759 C C . ALA A 1 92 ? -7.591 -7.023 -0.607 1.00 84.75 92 ALA A C 1
ATOM 761 O O . ALA A 1 92 ? -8.777 -6.784 -0.373 1.00 84.75 92 ALA A O 1
ATOM 762 N N . SER A 1 93 ? -7.067 -6.915 -1.830 1.00 84.44 93 SER A N 1
ATOM 763 C CA . SER A 1 93 ? -7.830 -6.462 -2.993 1.00 84.44 93 SER A CA 1
ATOM 764 C C . SER A 1 93 ? -9.021 -7.369 -3.312 1.00 84.44 93 SER A C 1
ATOM 766 O O . SER A 1 93 ? -10.111 -6.864 -3.576 1.00 84.44 93 SER A O 1
ATOM 768 N N . GLU A 1 94 ? -8.871 -8.690 -3.189 1.00 81.38 94 GLU A N 1
ATOM 769 C CA . GLU A 1 94 ? -9.960 -9.645 -3.418 1.00 81.38 94 GLU A CA 1
ATOM 770 C C . GLU A 1 94 ? -11.098 -9.463 -2.409 1.00 81.38 94 GLU A C 1
ATOM 772 O O . GLU A 1 94 ? -12.274 -9.444 -2.783 1.00 81.38 94 GLU A O 1
ATOM 777 N N . LYS A 1 95 ? -10.761 -9.244 -1.131 1.00 74.81 95 LYS A N 1
ATOM 778 C CA . LYS A 1 95 ? -11.751 -8.947 -0.085 1.00 74.81 95 LYS A CA 1
ATOM 779 C C . LYS A 1 95 ? -12.500 -7.646 -0.372 1.00 74.81 95 LYS A C 1
ATOM 781 O O . LYS A 1 95 ? -13.721 -7.605 -0.227 1.00 74.81 95 LYS A O 1
ATOM 786 N N . TRP A 1 96 ? -11.798 -6.602 -0.815 1.00 70.75 96 TRP A N 1
ATOM 787 C CA . TRP A 1 96 ? -12.418 -5.328 -1.194 1.00 70.75 96 TRP A CA 1
ATOM 788 C C . TRP A 1 96 ? -13.361 -5.481 -2.392 1.00 70.75 96 TRP A C 1
ATOM 790 O O . TRP A 1 96 ? -14.502 -5.017 -2.339 1.00 70.75 96 TRP A O 1
ATOM 800 N N . VAL A 1 97 ? -12.937 -6.187 -3.443 1.00 69.50 97 VAL A N 1
ATOM 801 C CA . VAL A 1 97 ? -13.770 -6.448 -4.627 1.00 69.50 97 VAL A CA 1
ATOM 802 C C . VAL A 1 97 ? -15.011 -7.264 -4.262 1.00 69.50 97 VAL A C 1
ATOM 804 O O . VAL A 1 97 ? -16.106 -6.933 -4.717 1.00 69.50 97 VAL A O 1
ATOM 807 N N . ALA A 1 98 ? -14.883 -8.278 -3.401 1.00 61.47 98 ALA A N 1
ATOM 808 C CA . ALA A 1 98 ? -16.015 -9.077 -2.937 1.00 61.47 98 ALA A CA 1
ATOM 809 C C . ALA A 1 98 ? -17.058 -8.231 -2.184 1.00 61.47 98 ALA A C 1
ATOM 811 O O . ALA A 1 98 ? -18.261 -8.384 -2.410 1.00 61.47 98 ALA A O 1
ATOM 812 N N . ILE A 1 99 ? -16.614 -7.293 -1.339 1.00 60.66 99 ILE A N 1
ATOM 813 C CA . ILE A 1 99 ? -17.504 -6.367 -0.624 1.00 60.66 99 ILE A CA 1
ATOM 814 C C . ILE A 1 99 ? -18.221 -5.435 -1.612 1.00 60.66 99 ILE A C 1
ATOM 816 O O . ILE A 1 99 ? -19.446 -5.315 -1.562 1.00 60.66 99 ILE A O 1
ATOM 820 N N . PHE A 1 100 ? -17.498 -4.832 -2.561 1.00 61.09 100 PHE A N 1
ATOM 821 C CA . PHE A 1 100 ? -18.100 -3.966 -3.584 1.00 61.09 100 PHE A CA 1
ATOM 822 C C . PHE A 1 100 ? -19.082 -4.716 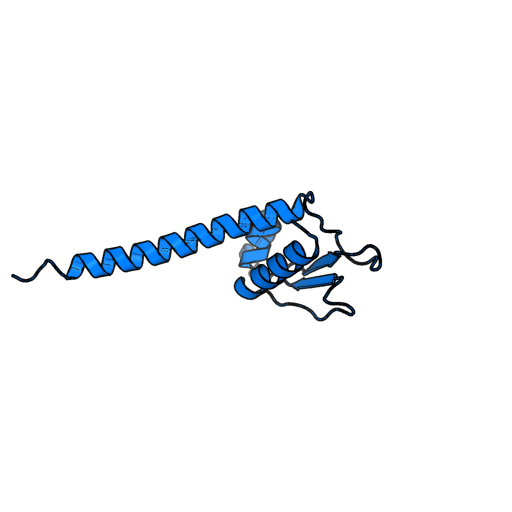-4.501 1.00 61.09 100 PHE A C 1
ATOM 824 O O . PHE A 1 100 ? -20.149 -4.190 -4.832 1.00 61.09 100 PHE A O 1
ATOM 831 N N . ALA A 1 101 ? -18.759 -5.951 -4.892 1.00 60.19 101 ALA A N 1
ATOM 832 C CA . ALA A 1 101 ? -19.641 -6.806 -5.682 1.00 60.19 101 ALA A CA 1
ATOM 833 C C . ALA A 1 101 ? -20.918 -7.172 -4.907 1.00 60.19 101 ALA A C 1
ATOM 835 O O . ALA A 1 101 ? -22.021 -7.085 -5.453 1.00 60.19 101 ALA A O 1
ATOM 836 N N . CYS A 1 102 ? -20.785 -7.503 -3.619 1.00 52.50 102 CYS A N 1
ATOM 837 C CA . CYS A 1 102 ? -21.912 -7.784 -2.733 1.00 52.50 102 CYS A CA 1
ATOM 838 C C . CYS A 1 102 ? -22.855 -6.574 -2.618 1.00 52.50 102 CYS A C 1
ATOM 840 O O . CYS A 1 102 ? -24.062 -6.713 -2.826 1.00 52.50 102 CYS A O 1
ATOM 842 N N . ILE A 1 103 ? -22.317 -5.369 -2.403 1.00 58.69 103 ILE A N 1
ATOM 843 C CA . ILE A 1 103 ? -23.112 -4.132 -2.303 1.00 58.69 103 ILE A CA 1
ATOM 844 C C . ILE A 1 103 ? -23.883 -3.851 -3.605 1.00 58.69 103 ILE A C 1
ATOM 846 O O . ILE A 1 103 ? -25.074 -3.531 -3.558 1.00 58.69 103 ILE A O 1
ATOM 850 N N . LYS A 1 104 ? -23.255 -4.040 -4.776 1.00 56.00 104 LYS A N 1
ATOM 851 C CA . LYS A 1 104 ? -23.954 -3.919 -6.069 1.00 56.00 104 LYS A CA 1
ATOM 852 C C . LYS A 1 104 ? -25.065 -4.961 -6.236 1.00 56.00 104 LYS A C 1
ATOM 854 O O . LYS A 1 104 ? -26.134 -4.626 -6.741 1.00 56.00 104 LYS A O 1
ATOM 859 N N . SER A 1 105 ? -24.854 -6.199 -5.783 1.00 53.22 105 SER A N 1
ATOM 860 C CA . SER A 1 105 ? -25.880 -7.251 -5.847 1.00 53.22 105 SER A CA 1
ATOM 861 C C . SER A 1 105 ? -27.093 -6.958 -4.945 1.00 53.22 105 SER A C 1
ATOM 863 O O . SER A 1 105 ? -28.239 -7.178 -5.342 1.00 53.22 105 SER A O 1
ATOM 865 N N . LEU A 1 106 ? -26.858 -6.358 -3.773 1.00 52.34 106 LEU A N 1
ATOM 866 C CA . LEU A 1 106 ? -27.902 -5.964 -2.826 1.00 52.34 106 LEU A CA 1
ATOM 867 C C . LEU A 1 106 ? -28.770 -4.813 -3.357 1.00 52.34 106 LEU A C 1
ATOM 869 O O . LEU A 1 106 ? -29.993 -4.865 -3.207 1.00 52.34 106 LEU A O 1
ATOM 873 N N . GLN A 1 107 ? -28.196 -3.834 -4.066 1.00 48.78 107 GLN A N 1
ATOM 874 C CA . GLN A 1 107 ? -28.992 -2.790 -4.731 1.00 48.78 107 GLN A CA 1
ATOM 875 C C . GLN A 1 107 ? -29.941 -3.349 -5.803 1.00 48.78 107 GLN A C 1
ATOM 877 O O . GLN A 1 107 ? -31.077 -2.886 -5.910 1.00 48.78 107 GLN A O 1
ATOM 882 N N . ILE A 1 108 ? -29.515 -4.365 -6.559 1.00 48.84 108 ILE A N 1
ATOM 883 C CA . ILE A 1 108 ? -30.336 -4.976 -7.619 1.00 48.84 108 ILE A CA 1
ATOM 884 C C . ILE A 1 108 ? -31.512 -5.758 -7.012 1.00 48.84 108 ILE A C 1
ATOM 886 O O . ILE A 1 108 ? -32.641 -5.663 -7.494 1.00 48.84 108 ILE A O 1
ATOM 890 N N . SER A 1 109 ? -31.285 -6.467 -5.902 1.00 45.66 109 SER A N 1
ATOM 891 C CA . SER A 1 109 ? -32.349 -7.205 -5.207 1.00 45.66 109 SER A CA 1
ATOM 892 C C . SER A 1 109 ? -33.409 -6.303 -4.553 1.00 45.66 109 SER A C 1
ATOM 894 O O . SER A 1 109 ? -34.585 -6.667 -4.520 1.00 45.66 109 SER A O 1
ATOM 896 N N . CYS A 1 110 ? -33.032 -5.104 -4.091 1.00 43.22 110 CYS A N 1
ATOM 897 C CA . CYS A 1 110 ? -33.976 -4.155 -3.496 1.00 43.22 110 CYS A CA 1
ATOM 898 C C . CYS A 1 110 ? -34.867 -3.482 -4.560 1.00 43.22 110 CYS A C 1
ATOM 900 O O . CYS A 1 110 ? -36.055 -3.261 -4.319 1.00 43.22 110 CYS A O 1
ATOM 902 N N . LEU A 1 111 ? -34.331 -3.239 -5.765 1.00 46.06 111 LEU A N 1
ATOM 903 C CA . LEU A 1 111 ? -35.089 -2.671 -6.888 1.00 46.06 111 LEU A CA 1
ATOM 904 C C . LEU A 1 111 ? -36.114 -3.656 -7.482 1.00 46.06 111 LEU A C 1
ATOM 906 O O . LEU A 1 111 ? -37.211 -3.249 -7.851 1.00 46.06 111 LEU A O 1
ATOM 910 N N . LEU A 1 112 ? -35.797 -4.955 -7.530 1.00 48.09 112 LEU A N 1
ATOM 911 C CA . LEU A 1 112 ? -36.691 -5.992 -8.076 1.00 48.09 112 LEU A CA 1
ATOM 912 C C . LEU A 1 112 ? -37.811 -6.434 -7.114 1.00 48.09 112 LEU A C 1
ATOM 914 O O . LEU A 1 112 ? -38.784 -7.051 -7.542 1.00 48.09 112 LEU A O 1
ATOM 918 N N . ARG A 1 113 ? -37.725 -6.106 -5.816 1.00 41.44 113 ARG A N 1
ATOM 919 C CA . ARG A 1 113 ? -38.783 -6.403 -4.827 1.00 41.44 113 ARG A CA 1
ATOM 920 C C . ARG A 1 113 ? -39.968 -5.427 -4.915 1.00 41.44 113 ARG A C 1
ATOM 922 O O . ARG A 1 113 ? -41.065 -5.777 -4.491 1.00 41.44 113 ARG A O 1
ATOM 929 N N . TRP A 1 114 ? -39.768 -4.231 -5.474 1.00 43.25 114 TRP A N 1
ATOM 930 C CA . TRP A 1 114 ? -40.803 -3.192 -5.587 1.00 43.25 114 TRP A CA 1
ATOM 931 C C . TRP A 1 114 ? -41.630 -3.252 -6.882 1.00 43.25 114 TRP A C 1
ATOM 933 O O . TRP A 1 114 ? -42.655 -2.583 -6.969 1.00 43.25 114 TRP A O 1
ATOM 943 N N . SER A 1 115 ? -41.253 -4.071 -7.872 1.00 49.53 115 SER A N 1
ATOM 944 C CA . SER A 1 115 ? -41.964 -4.144 -9.161 1.00 49.53 115 SER A CA 1
ATOM 945 C C . SER A 1 115 ? -43.073 -5.205 -9.239 1.00 49.53 115 SER A C 1
ATOM 947 O O . SER A 1 115 ? -43.717 -5.320 -10.276 1.00 49.53 115 SER A O 1
ATOM 949 N N . HIS A 1 116 ? -43.322 -5.979 -8.176 1.00 51.44 116 HIS A N 1
ATOM 950 C CA . HIS A 1 116 ? -44.316 -7.071 -8.174 1.00 51.44 116 HIS A CA 1
ATOM 951 C C . HIS A 1 116 ? -45.411 -6.936 -7.098 1.00 51.44 116 HIS A C 1
ATOM 953 O O . HIS A 1 116 ? -46.003 -7.931 -6.691 1.00 51.44 116 HIS A O 1
ATOM 959 N N . GLY A 1 117 ? -45.697 -5.715 -6.635 1.00 53.50 117 GLY A N 1
ATOM 960 C CA . GLY A 1 117 ? -46.660 -5.451 -5.555 1.00 53.50 117 GLY A CA 1
ATOM 961 C C . GLY A 1 117 ? -47.830 -4.525 -5.901 1.00 53.50 117 GLY A C 1
ATOM 962 O O . GLY A 1 117 ? -48.384 -3.937 -4.983 1.00 53.50 117 GLY A O 1
ATOM 963 N N . PHE A 1 118 ? -48.181 -4.350 -7.178 1.00 46.88 118 PHE A N 1
ATOM 964 C CA . PHE A 1 118 ? -49.370 -3.594 -7.595 1.00 46.88 118 PHE A CA 1
ATOM 965 C C . PHE A 1 118 ? -49.950 -4.190 -8.886 1.00 46.88 118 PHE A C 1
ATOM 967 O O . PHE A 1 118 ? -49.590 -3.780 -9.987 1.00 46.88 118 PHE A O 1
ATOM 974 N N . ALA A 1 119 ? -50.818 -5.188 -8.737 1.00 42.72 119 ALA A N 1
ATOM 975 C CA . ALA A 1 119 ? -51.868 -5.549 -9.688 1.00 42.72 119 ALA A CA 1
ATOM 976 C C . ALA A 1 119 ? -52.947 -6.331 -8.935 1.00 42.72 119 ALA A C 1
ATOM 978 O O . ALA A 1 119 ? -52.561 -7.247 -8.173 1.00 42.72 119 ALA A O 1
#

Sequence (119 aa):
MQQAEIHDFLNRFFSSSECELLPVADDHDQLKVKLTKAMDKLLMNRPFYWHYIEQIGAEPETAVLNFRFSDRIQEGEFIHSGSPRLHQILDASEKWVAIFACIKSLQISCLLRWSHGFA

InterPro domains:
  IPR024562 Uncharacterised protein family YqhG [PF11079] (1-95)

pLDDT: mean 80.02, std 14.72, range [41.44, 93.5]

Secondary structure (DSSP, 8-state):
--HHHHHHHHHHHHHHTT-EEEP-S-TTTEEEEEPPHHHHHHHS--HHHHHHHHHHTPPP-PPEEEEESSTT--SSEEP-TT-HHHHHHHHHHHHHHHHHHHHHHHHHHHHHHSSSS--

Foldseek 3Di:
DDLQVLLVVVVVLCVVQVWDWDDDPDSSFKTKTFHDPVRQVQQVVCPPLVVVCVVVVHDDDTDIAMEGDDPVDPDHDDDDPPDPSSVSSVVVVVVVVVVVVVVVVVVVVVVVVPPPPDD

Organism: NCBI:txid2078